Protein AF-A0A8J5FVU0-F1 (afdb_monomer_lite)

InterPro domains:
  IPR012392 Very-long-chain 3-ketoacyl-CoA synthase [PTHR31561] (3-137)
  IPR013601 FAE1/Type III polyketide synthase-like protein [PF08392] (6-137)
  IPR016039 Thiolase-like [G3DSA:3.40.47.10] (58-149)
  IPR016039 Thiolase-like [SSF53901] (3-143)

Structure (mmCIF, N/CA/C/O backbone):
data_AF-A0A8J5FVU0-F1
#
_entry.id   AF-A0A8J5FVU0-F1
#
loop_
_atom_site.group_PDB
_atom_site.id
_atom_site.type_symbol
_atom_site.label_atom_id
_atom_site.label_alt_id
_atom_site.label_comp_id
_atom_site.label_asym_id
_atom_site.label_entity_id
_atom_site.label_seq_id
_atom_site.pdbx_PDB_ins_code
_atom_site.Cartn_x
_atom_site.Cartn_y
_atom_site.Cartn_z
_atom_site.occupancy
_atom_site.B_iso_or_equiv
_atom_site.auth_seq_id
_atom_site.auth_comp_id
_atom_site.auth_asym_id
_atom_site.auth_atom_id
_atom_site.pdbx_PDB_model_num
ATOM 1 N N . MET A 1 1 ? -8.604 28.020 35.963 1.00 58.47 1 MET A N 1
ATOM 2 C CA . MET A 1 1 ? -8.763 27.243 34.710 1.00 58.47 1 MET A CA 1
ATOM 3 C C . MET A 1 1 ? -7.421 26.898 34.058 1.00 58.47 1 MET A C 1
ATOM 5 O O . MET A 1 1 ? -7.192 25.728 33.795 1.00 58.47 1 MET A O 1
ATOM 9 N N . LEU A 1 2 ? -6.493 27.853 33.894 1.00 60.50 2 LEU A N 1
ATOM 10 C CA . LEU A 1 2 ? -5.153 27.598 33.322 1.00 60.50 2 LEU A CA 1
ATOM 11 C C . LEU A 1 2 ? -4.298 26.598 34.127 1.00 60.50 2 LEU A C 1
ATOM 13 O O . LEU A 1 2 ? -3.689 25.706 33.548 1.00 60.50 2 LEU A O 1
ATOM 17 N N . MET A 1 3 ? -4.328 26.669 35.462 1.00 59.09 3 MET A N 1
ATOM 18 C CA . MET A 1 3 ? -3.565 25.743 36.317 1.00 59.09 3 MET A CA 1
ATOM 19 C C . MET A 1 3 ? -4.099 24.297 36.275 1.00 59.09 3 MET A C 1
ATOM 21 O O . MET A 1 3 ? -3.339 23.352 36.438 1.00 59.09 3 MET A O 1
ATOM 25 N N . TYR A 1 4 ? -5.392 24.111 35.982 1.00 65.19 4 TYR A N 1
ATOM 26 C CA . TYR A 1 4 ? -6.017 22.790 35.827 1.00 65.19 4 TYR A CA 1
ATOM 27 C C . TYR A 1 4 ? -5.575 22.091 34.532 1.00 65.19 4 TYR A C 1
ATOM 29 O O . TYR A 1 4 ? -5.406 20.876 34.517 1.00 65.19 4 TYR A O 1
ATOM 37 N N . LEU A 1 5 ? -5.339 22.856 33.460 1.00 66.12 5 LEU A N 1
ATOM 38 C CA . LEU A 1 5 ? -4.793 22.337 32.204 1.00 66.12 5 LEU A CA 1
ATOM 39 C C . LEU A 1 5 ? -3.296 22.017 32.330 1.00 66.12 5 LEU A C 1
ATOM 41 O O . LEU A 1 5 ? -2.862 20.983 31.840 1.00 66.12 5 LEU A O 1
ATOM 45 N N . ALA A 1 6 ? -2.531 22.850 33.045 1.00 65.12 6 ALA A N 1
ATOM 46 C CA . ALA A 1 6 ? -1.097 22.640 33.273 1.00 65.12 6 ALA A CA 1
ATOM 47 C C . ALA A 1 6 ? -0.784 21.435 34.185 1.00 65.12 6 ALA A C 1
ATOM 49 O O . ALA A 1 6 ? 0.271 20.823 34.051 1.00 65.12 6 ALA A O 1
ATOM 50 N N . MET A 1 7 ? -1.697 21.076 35.097 1.00 68.81 7 MET A N 1
ATOM 51 C CA . MET A 1 7 ? -1.550 19.907 35.978 1.00 68.81 7 MET A CA 1
ATOM 52 C C . MET A 1 7 ? -2.100 18.602 35.383 1.00 68.81 7 MET A C 1
ATOM 54 O O . MET A 1 7 ? -1.925 17.538 35.982 1.00 68.81 7 MET A O 1
ATOM 58 N N . ARG A 1 8 ? -2.736 18.635 34.202 1.00 68.00 8 ARG A N 1
ATOM 59 C CA . ARG A 1 8 ? -3.078 17.405 33.480 1.00 68.00 8 ARG A CA 1
ATOM 60 C C . ARG A 1 8 ? -1.812 16.848 32.847 1.00 68.00 8 ARG A C 1
ATOM 62 O O . ARG A 1 8 ? -1.309 17.386 31.865 1.00 68.00 8 ARG A O 1
ATOM 69 N N . ARG A 1 9 ? -1.318 15.734 33.387 1.00 66.94 9 ARG A N 1
ATOM 70 C CA . ARG A 1 9 ? -0.373 14.895 32.644 1.00 66.94 9 ARG A CA 1
ATOM 71 C C . ARG A 1 9 ? -1.027 14.536 31.303 1.00 66.94 9 ARG A C 1
ATOM 73 O O . ARG A 1 9 ? -2.202 14.156 31.321 1.00 66.94 9 ARG A O 1
ATOM 80 N N . PRO A 1 10 ? -0.329 14.684 30.164 1.00 71.50 10 PRO A N 1
ATOM 81 C CA . PRO A 1 10 ? -0.867 14.221 28.896 1.00 71.50 10 PRO A CA 1
ATOM 82 C C . PRO A 1 10 ? -1.223 12.742 29.054 1.00 71.50 10 PRO A C 1
ATOM 84 O O . PRO A 1 10 ? -0.438 11.969 29.609 1.00 71.50 10 PRO A O 1
ATOM 87 N N . LEU A 1 11 ? -2.437 12.375 28.643 1.00 77.88 11 LEU A N 1
ATOM 88 C CA . LEU A 1 11 ? -2.843 10.975 28.604 1.00 77.88 11 LEU A CA 1
ATOM 89 C C . LEU A 1 11 ? -1.825 10.235 27.739 1.00 77.88 11 LEU A C 1
ATOM 91 O O . LEU A 1 11 ? -1.531 10.666 26.623 1.00 77.88 11 LEU A O 1
ATOM 95 N N . ALA A 1 12 ? -1.246 9.169 28.280 1.00 86.88 12 ALA A N 1
ATOM 96 C CA . ALA A 1 12 ? -0.277 8.383 27.543 1.00 86.88 12 ALA A CA 1
ATOM 97 C C . ALA A 1 12 ? -0.974 7.712 26.350 1.00 86.88 12 ALA A C 1
ATOM 99 O O . ALA A 1 12 ? -2.036 7.107 26.501 1.00 86.88 12 ALA A O 1
ATOM 100 N N . VAL A 1 13 ? -0.380 7.859 25.167 1.00 89.12 13 VAL A N 1
ATOM 101 C CA . VAL A 1 13 ? -0.840 7.236 23.923 1.00 89.12 13 VAL A CA 1
ATOM 102 C C . VAL A 1 13 ? 0.086 6.068 23.630 1.00 89.12 13 VAL A C 1
ATOM 104 O O . VAL A 1 13 ? 1.307 6.228 23.644 1.00 89.12 13 VAL A O 1
ATOM 107 N N . TYR A 1 14 ? -0.496 4.903 23.370 1.00 92.19 14 TYR A N 1
ATOM 108 C CA . TYR A 1 14 ? 0.239 3.664 23.149 1.00 92.19 14 TYR A CA 1
ATOM 109 C C . TYR A 1 14 ? -0.076 3.099 21.765 1.00 92.19 14 TYR A C 1
ATOM 111 O O . TYR A 1 14 ? -1.225 3.129 21.325 1.00 92.19 14 TYR A O 1
ATOM 119 N N . LEU A 1 15 ? 0.946 2.560 21.098 1.00 93.81 15 LEU A N 1
ATOM 120 C CA . LEU A 1 15 ? 0.768 1.723 19.917 1.00 93.81 15 LEU A CA 1
ATOM 121 C C . LEU A 1 15 ? 0.417 0.313 20.392 1.00 93.81 15 LEU A C 1
ATOM 123 O O . LEU A 1 15 ? 1.249 -0.347 21.010 1.00 93.81 15 LEU A O 1
ATOM 127 N N . VAL A 1 16 ? -0.816 -0.116 20.134 1.00 92.31 16 VAL A N 1
ATOM 128 C CA . VAL A 1 16 ? -1.288 -1.448 20.536 1.00 92.31 16 VAL A CA 1
ATOM 129 C C . VAL A 1 16 ? -0.834 -2.508 19.536 1.00 92.31 16 VAL A C 1
ATOM 131 O O . VAL A 1 16 ? -0.326 -3.548 19.936 1.00 92.31 16 VAL A O 1
ATOM 134 N N . ASP A 1 17 ? -0.992 -2.239 18.240 1.00 95.31 17 ASP A N 1
ATOM 135 C CA . ASP A 1 17 ? -0.663 -3.181 17.171 1.00 95.31 17 ASP A CA 1
ATOM 136 C C . ASP A 1 17 ? -0.383 -2.423 15.854 1.00 95.31 17 ASP A C 1
ATOM 138 O O . ASP A 1 17 ? -0.735 -1.249 15.712 1.00 95.31 17 ASP A O 1
ATOM 142 N N . PHE A 1 18 ? 0.274 -3.089 14.904 1.00 95.69 18 PHE A N 1
ATOM 143 C CA . PHE A 1 18 ? 0.498 -2.636 13.537 1.00 95.69 18 PHE A CA 1
ATOM 144 C C . PHE A 1 18 ? 0.423 -3.824 12.564 1.00 95.69 18 PHE A C 1
ATOM 146 O O . PHE A 1 18 ? 0.888 -4.930 12.860 1.00 95.69 18 PHE A O 1
ATOM 153 N N . ALA A 1 19 ? -0.081 -3.573 11.357 1.00 96.19 19 ALA A N 1
ATOM 154 C CA . ALA A 1 19 ? -0.123 -4.552 10.279 1.00 96.19 19 ALA A CA 1
ATOM 155 C C . ALA A 1 19 ? 0.284 -3.914 8.947 1.00 96.19 19 ALA A C 1
ATOM 157 O O . ALA A 1 19 ? 0.025 -2.735 8.704 1.00 96.19 19 ALA A O 1
ATOM 158 N N . CYS A 1 20 ? 0.908 -4.718 8.089 1.00 95.12 20 CYS A N 1
ATOM 159 C CA . CYS A 1 20 ? 1.289 -4.347 6.732 1.00 95.12 20 CYS A CA 1
ATOM 160 C C . CYS A 1 20 ? 0.680 -5.351 5.756 1.00 95.12 20 CYS A C 1
ATOM 162 O O . CYS A 1 20 ? 0.606 -6.541 6.060 1.00 95.12 20 CYS A O 1
ATOM 164 N N . HIS A 1 21 ? 0.287 -4.878 4.577 1.00 93.88 21 HIS A N 1
ATOM 165 C CA . HIS A 1 21 ? -0.114 -5.755 3.486 1.00 93.88 21 HIS A CA 1
ATOM 166 C C . HIS A 1 21 ? 1.119 -6.193 2.691 1.00 93.88 21 HIS A C 1
ATOM 168 O O . HIS A 1 21 ? 1.904 -5.349 2.256 1.00 93.88 21 HIS A O 1
ATOM 174 N N . LEU A 1 22 ? 1.273 -7.504 2.504 1.00 93.38 22 LEU A N 1
ATOM 175 C CA . LEU A 1 22 ? 2.235 -8.080 1.572 1.00 93.38 22 LEU A CA 1
ATOM 176 C C . LEU A 1 22 ? 1.489 -8.417 0.274 1.00 93.38 22 LEU A C 1
ATOM 178 O O . LEU A 1 22 ? 0.573 -9.242 0.328 1.00 93.38 22 LEU A O 1
ATOM 182 N N . PRO A 1 23 ? 1.844 -7.798 -0.865 1.00 92.81 23 PRO A N 1
ATOM 183 C CA . PRO A 1 23 ? 1.210 -8.122 -2.132 1.00 92.81 23 PRO A CA 1
ATOM 184 C C . PRO A 1 23 ? 1.494 -9.571 -2.563 1.00 92.81 23 PRO A C 1
ATOM 186 O O . PRO A 1 23 ? 2.484 -10.164 -2.124 1.00 92.81 23 PRO A O 1
ATOM 189 N N . PRO A 1 24 ? 0.657 -10.142 -3.443 1.00 92.31 24 PRO A N 1
ATOM 190 C CA . PRO A 1 24 ? 0.901 -11.456 -4.023 1.00 92.31 24 PRO A CA 1
ATOM 191 C C . PRO A 1 24 ? 2.269 -11.555 -4.728 1.00 92.31 24 PRO A C 1
ATOM 193 O O . PRO A 1 24 ? 2.735 -10.567 -5.310 1.00 92.31 24 PRO A O 1
ATOM 196 N N . PRO A 1 25 ? 2.924 -12.732 -4.707 1.00 93.44 25 PRO A N 1
ATOM 197 C CA . PRO A 1 25 ? 4.262 -12.924 -5.269 1.00 93.44 25 PRO A CA 1
ATOM 198 C C . PRO A 1 25 ? 4.332 -12.650 -6.776 1.00 93.44 25 PRO A C 1
ATOM 200 O O . PRO A 1 25 ? 5.397 -12.291 -7.263 1.00 93.44 25 PRO A O 1
ATOM 203 N N . GLU A 1 26 ? 3.222 -12.753 -7.510 1.00 92.94 26 GLU A N 1
ATOM 204 C CA . GLU A 1 26 ? 3.143 -12.387 -8.929 1.00 92.94 26 GLU A CA 1
ATOM 205 C C . GLU A 1 26 ? 3.391 -10.897 -9.214 1.00 92.94 26 GLU A C 1
ATOM 207 O O . GLU A 1 26 ? 3.670 -10.535 -10.353 1.00 92.94 26 GLU A O 1
ATOM 212 N N . PHE A 1 27 ? 3.294 -10.020 -8.210 1.00 93.44 27 PHE A N 1
ATOM 213 C CA . PHE A 1 27 ? 3.554 -8.584 -8.380 1.00 93.44 27 PHE A CA 1
ATOM 214 C C . PHE A 1 27 ? 5.002 -8.196 -8.092 1.00 93.44 27 PHE A C 1
ATOM 216 O O . PHE A 1 27 ? 5.377 -7.030 -8.262 1.00 93.44 27 PHE A O 1
ATOM 223 N N . LYS A 1 28 ? 5.805 -9.160 -7.647 1.00 95.38 28 LYS A N 1
ATOM 224 C CA . LYS A 1 28 ? 7.228 -8.999 -7.396 1.00 95.38 28 LYS A CA 1
ATOM 225 C C . LYS A 1 28 ? 7.978 -8.816 -8.713 1.00 95.38 28 LYS A C 1
ATOM 227 O O . LYS A 1 28 ? 7.604 -9.413 -9.718 1.00 95.38 28 LYS A O 1
ATOM 232 N N . ILE A 1 29 ? 9.021 -7.997 -8.706 1.00 94.38 29 ILE A N 1
ATOM 233 C CA . ILE A 1 29 ? 9.806 -7.716 -9.903 1.00 94.38 29 ILE A CA 1
ATOM 234 C C . ILE A 1 29 ? 11.286 -7.502 -9.577 1.00 94.38 29 ILE A C 1
ATOM 236 O O . ILE A 1 29 ? 11.638 -6.832 -8.603 1.00 94.38 29 ILE A O 1
ATOM 240 N N . SER A 1 30 ? 12.149 -8.044 -10.432 1.00 94.25 30 SER A N 1
ATOM 241 C CA . SER A 1 30 ? 13.587 -7.778 -10.442 1.00 94.25 30 SER A CA 1
ATOM 242 C C . SER A 1 30 ? 13.941 -6.526 -11.245 1.00 94.25 30 SER A C 1
ATOM 244 O O . SER A 1 30 ? 13.196 -6.087 -12.123 1.00 94.25 30 SER A O 1
ATOM 246 N N . PHE A 1 31 ? 15.121 -5.951 -11.011 1.00 93.25 31 PHE A N 1
ATOM 247 C CA . PHE A 1 31 ? 15.594 -4.825 -11.823 1.00 93.25 31 PHE A CA 1
ATOM 248 C C . PHE A 1 31 ? 15.767 -5.184 -13.299 1.00 93.25 31 PHE A C 1
ATOM 250 O O . PHE A 1 31 ? 15.517 -4.337 -14.155 1.00 93.25 31 PHE A O 1
ATOM 257 N N . LYS A 1 32 ? 16.123 -6.438 -13.598 1.00 92.69 32 LYS A N 1
ATOM 258 C CA . LYS A 1 32 ? 16.225 -6.935 -14.975 1.00 92.69 32 LYS A CA 1
ATOM 259 C C . LYS A 1 32 ? 14.860 -6.967 -15.660 1.00 92.69 32 LYS A C 1
ATOM 261 O O . LYS A 1 32 ? 14.722 -6.471 -16.769 1.00 92.69 32 LYS A O 1
ATOM 266 N N . GLU A 1 33 ? 13.845 -7.506 -14.990 1.00 92.81 33 GLU A N 1
ATOM 267 C CA . GLU A 1 33 ? 12.478 -7.521 -15.525 1.00 92.81 33 GLU A CA 1
ATOM 268 C C . GLU A 1 33 ? 11.938 -6.096 -15.694 1.00 92.81 33 GLU A C 1
ATOM 270 O O . GLU A 1 33 ? 11.311 -5.786 -16.702 1.00 92.81 33 GLU A O 1
ATOM 275 N N . LEU A 1 34 ? 12.228 -5.194 -14.751 1.00 92.12 34 LEU A N 1
ATOM 276 C CA . LEU A 1 34 ? 11.826 -3.792 -14.860 1.00 92.12 34 LEU A CA 1
ATOM 277 C C . LEU A 1 34 ? 12.480 -3.091 -16.065 1.00 92.12 34 LEU A C 1
ATOM 279 O O . LEU A 1 34 ? 11.822 -2.302 -16.747 1.00 92.12 34 LEU A O 1
ATOM 283 N N . GLU A 1 35 ? 13.750 -3.382 -16.345 1.00 92.31 35 GLU A N 1
ATOM 284 C CA . GLU A 1 35 ? 14.460 -2.917 -17.541 1.00 92.31 35 GLU A CA 1
ATOM 285 C C . GLU A 1 35 ? 13.802 -3.450 -18.825 1.00 92.31 35 GLU A C 1
ATOM 287 O O . GLU A 1 35 ? 13.462 -2.672 -19.720 1.00 92.31 35 GLU A O 1
ATOM 292 N N . GLU A 1 36 ? 13.534 -4.760 -18.875 1.00 92.25 36 GLU A N 1
ATOM 293 C CA . GLU A 1 36 ? 12.889 -5.449 -20.001 1.00 92.25 36 GLU A CA 1
ATOM 294 C C . GLU A 1 36 ? 11.475 -4.925 -20.286 1.00 92.25 36 GLU A C 1
ATOM 296 O O . GLU A 1 36 ? 11.080 -4.837 -21.448 1.00 92.25 36 GLU A O 1
ATOM 301 N N . LEU A 1 37 ? 10.723 -4.522 -19.255 1.00 91.00 37 LEU A N 1
ATOM 302 C CA . LEU A 1 37 ? 9.424 -3.858 -19.408 1.00 91.00 37 LEU A CA 1
ATOM 303 C C . LEU A 1 37 ? 9.561 -2.408 -19.893 1.00 91.00 37 LEU A C 1
ATOM 305 O O . LEU A 1 37 ? 8.697 -1.912 -20.620 1.00 91.00 37 LEU A O 1
ATOM 309 N N . SER A 1 38 ? 10.634 -1.712 -19.509 1.00 89.81 38 SER A N 1
ATOM 310 C CA . SER A 1 38 ? 10.822 -0.280 -19.778 1.00 89.81 38 SER A CA 1
ATOM 311 C C . SER A 1 38 ? 11.270 0.011 -21.213 1.00 89.81 38 SER A C 1
ATOM 313 O O . SER A 1 38 ? 10.772 0.960 -21.821 1.00 89.81 38 SER A O 1
ATOM 315 N N . ILE A 1 39 ? 12.149 -0.820 -21.780 1.00 88.44 39 ILE A N 1
ATOM 316 C CA . ILE A 1 39 ? 12.663 -0.683 -23.156 1.00 88.44 39 ILE A CA 1
ATOM 317 C C . ILE A 1 39 ? 11.537 -0.628 -24.213 1.00 88.44 39 ILE A C 1
ATOM 319 O O . ILE A 1 39 ? 11.463 0.352 -24.961 1.00 88.44 39 ILE A O 1
ATOM 323 N N . PRO A 1 40 ? 10.607 -1.605 -24.291 1.00 88.44 40 PRO A N 1
ATOM 324 C CA . PRO A 1 40 ? 9.564 -1.622 -25.318 1.00 88.44 40 PRO A CA 1
ATOM 325 C C . PRO A 1 40 ? 8.519 -0.515 -25.141 1.00 88.44 40 PRO A C 1
ATOM 327 O O . PRO A 1 40 ? 7.760 -0.239 -26.070 1.00 88.44 40 PRO A O 1
ATOM 330 N N . CYS A 1 41 ? 8.471 0.155 -23.983 1.00 84.44 41 CYS A N 1
ATOM 331 C CA . CYS A 1 41 ? 7.587 1.301 -23.789 1.00 84.44 41 CYS A CA 1
ATOM 332 C C . CYS A 1 41 ? 7.977 2.502 -24.660 1.00 84.44 41 CYS A C 1
ATOM 334 O O . CYS A 1 41 ? 7.128 3.364 -24.892 1.00 84.44 41 CYS A O 1
ATOM 336 N N . GLY A 1 42 ? 9.246 2.606 -25.080 1.00 83.06 42 GLY A N 1
ATOM 337 C CA . GLY A 1 42 ? 9.753 3.697 -25.922 1.00 83.06 42 GLY A CA 1
ATOM 338 C C . GLY A 1 42 ? 9.611 5.100 -25.312 1.00 83.06 42 GLY A C 1
ATOM 339 O O . GLY A 1 42 ? 9.691 6.093 -26.030 1.00 83.06 42 GLY A O 1
ATOM 340 N N . LYS A 1 43 ? 9.348 5.195 -24.000 1.00 84.06 43 LYS A N 1
ATOM 341 C CA . LYS A 1 43 ? 9.147 6.467 -23.279 1.00 84.06 43 LYS A CA 1
ATOM 342 C C . LYS A 1 43 ? 10.446 7.084 -22.774 1.00 84.06 43 LYS A C 1
ATOM 344 O O . LYS A 1 43 ? 10.480 8.285 -22.521 1.00 84.06 43 LYS A O 1
ATOM 349 N N . TYR A 1 44 ? 11.468 6.258 -22.593 1.00 88.81 44 TYR A N 1
ATOM 350 C CA . TYR A 1 44 ? 12.757 6.622 -22.026 1.00 88.81 44 TYR A CA 1
ATOM 351 C C . TYR A 1 44 ? 13.855 6.002 -22.886 1.00 88.81 44 TYR A C 1
ATOM 353 O O . TYR A 1 44 ? 13.680 4.908 -23.421 1.00 88.81 44 TYR A O 1
ATOM 361 N N . ASP A 1 45 ? 14.961 6.717 -23.028 1.00 92.50 45 ASP A N 1
ATOM 362 C CA . ASP A 1 45 ? 16.199 6.207 -23.600 1.00 92.50 45 ASP A CA 1
ATOM 363 C C . ASP A 1 45 ? 16.940 5.307 -22.599 1.00 92.50 45 ASP A C 1
ATOM 365 O O . ASP A 1 45 ? 16.675 5.330 -21.393 1.00 92.50 45 ASP A O 1
ATOM 369 N N . GLU A 1 46 ? 17.883 4.512 -23.102 1.00 92.62 46 GLU A N 1
ATOM 370 C CA . GLU A 1 46 ? 18.633 3.534 -22.305 1.00 92.62 46 GLU A CA 1
ATOM 371 C C . GLU A 1 46 ? 19.397 4.184 -21.139 1.00 92.62 46 GLU A C 1
ATOM 373 O O . GLU A 1 46 ? 19.420 3.631 -20.039 1.00 92.62 46 GLU A O 1
ATOM 378 N N . GLU A 1 47 ? 19.956 5.388 -21.324 1.00 94.31 47 GLU A N 1
ATOM 379 C CA . GLU A 1 47 ? 20.672 6.097 -20.255 1.00 94.31 47 GLU A CA 1
ATOM 380 C C . GLU A 1 47 ? 19.724 6.523 -19.125 1.00 94.31 47 GLU A C 1
ATOM 382 O O . GLU A 1 47 ? 20.050 6.370 -17.942 1.00 94.31 47 GLU A O 1
ATOM 387 N N . THR A 1 48 ? 18.522 7.000 -19.468 1.00 94.88 48 THR A N 1
ATOM 388 C CA . THR A 1 48 ? 17.488 7.338 -18.479 1.00 94.88 48 THR A CA 1
ATOM 389 C C . THR A 1 48 ? 17.002 6.101 -17.725 1.00 94.88 48 THR A C 1
ATOM 391 O O . THR A 1 48 ? 16.830 6.170 -16.505 1.00 94.88 48 THR A O 1
ATOM 394 N N . ILE A 1 49 ? 16.810 4.966 -18.407 1.00 93.81 49 ILE A N 1
ATOM 395 C CA . ILE A 1 49 ? 16.414 3.702 -17.763 1.00 93.81 49 ILE A CA 1
ATOM 396 C C . ILE A 1 49 ? 17.510 3.245 -16.792 1.00 93.81 49 ILE A C 1
ATOM 398 O O . ILE A 1 49 ? 17.230 2.998 -15.617 1.00 93.81 49 ILE A O 1
ATOM 402 N N . ALA A 1 50 ? 18.772 3.234 -17.227 1.00 94.12 50 ALA A N 1
ATOM 403 C CA . ALA A 1 50 ? 19.904 2.876 -16.375 1.00 94.12 50 ALA A CA 1
ATOM 404 C C . ALA A 1 50 ? 20.029 3.804 -15.152 1.00 94.12 50 ALA A C 1
ATOM 406 O O . ALA A 1 50 ? 20.294 3.346 -14.035 1.00 94.12 50 ALA A O 1
ATOM 407 N N . PHE A 1 51 ? 19.791 5.109 -15.328 1.00 95.19 51 PHE A N 1
ATOM 408 C CA . PHE A 1 51 ? 19.758 6.061 -14.221 1.00 95.19 51 PHE A CA 1
ATOM 409 C C . PHE A 1 51 ? 18.626 5.755 -13.232 1.00 95.19 51 PHE A C 1
ATOM 411 O O . PHE A 1 51 ? 18.871 5.728 -12.026 1.00 95.19 51 PHE A O 1
ATOM 418 N N . GLN A 1 52 ? 17.408 5.481 -13.713 1.00 93.56 52 GLN A N 1
ATOM 419 C CA . GLN A 1 52 ? 16.271 5.120 -12.861 1.00 93.56 52 GLN A CA 1
ATOM 420 C C . GLN A 1 52 ? 16.553 3.849 -12.052 1.00 93.56 52 GLN A C 1
ATOM 422 O O . GLN A 1 52 ? 16.359 3.855 -10.837 1.00 93.56 52 GLN A O 1
ATOM 427 N N . LEU A 1 53 ? 17.083 2.797 -12.682 1.00 92.94 53 LEU A N 1
ATOM 428 C CA . LEU A 1 53 ? 17.453 1.551 -12.000 1.00 92.94 53 LEU A CA 1
ATOM 429 C C . LEU A 1 53 ? 18.536 1.782 -10.940 1.00 92.94 53 LEU A C 1
ATOM 431 O O . LEU A 1 53 ? 18.429 1.283 -9.820 1.00 92.94 53 LEU A O 1
ATOM 435 N N . LYS A 1 54 ? 19.541 2.613 -11.243 1.00 94.00 54 LYS A N 1
ATOM 436 C CA . LYS A 1 54 ? 20.569 2.999 -10.269 1.00 94.00 54 LYS A CA 1
ATOM 437 C C . LYS A 1 54 ? 19.976 3.752 -9.079 1.00 94.00 54 LYS A C 1
ATOM 439 O O . LYS A 1 54 ? 20.347 3.475 -7.941 1.00 94.00 54 LYS A O 1
ATOM 444 N N . VAL A 1 55 ? 19.051 4.682 -9.321 1.00 94.62 55 VAL A N 1
ATOM 445 C CA . VAL A 1 55 ? 18.340 5.396 -8.250 1.00 94.62 55 VAL A CA 1
ATOM 446 C C . VAL A 1 55 ? 17.543 4.416 -7.390 1.00 94.62 55 VAL A C 1
ATOM 448 O O . VAL A 1 55 ? 17.646 4.482 -6.167 1.00 94.62 55 VAL A O 1
ATOM 451 N N . LEU A 1 56 ? 16.811 3.476 -7.998 1.00 92.44 56 LEU A N 1
ATOM 452 C CA . LEU A 1 56 ? 16.048 2.457 -7.270 1.00 92.44 56 LEU A CA 1
ATOM 453 C C . LEU A 1 56 ? 16.958 1.591 -6.386 1.00 92.44 56 LEU A C 1
ATOM 455 O O . LEU A 1 56 ? 16.662 1.414 -5.204 1.00 92.44 56 LEU A O 1
ATOM 459 N N . ALA A 1 57 ? 18.100 1.139 -6.911 1.00 91.00 57 ALA A N 1
ATOM 460 C CA . ALA A 1 57 ? 19.093 0.386 -6.144 1.00 91.00 5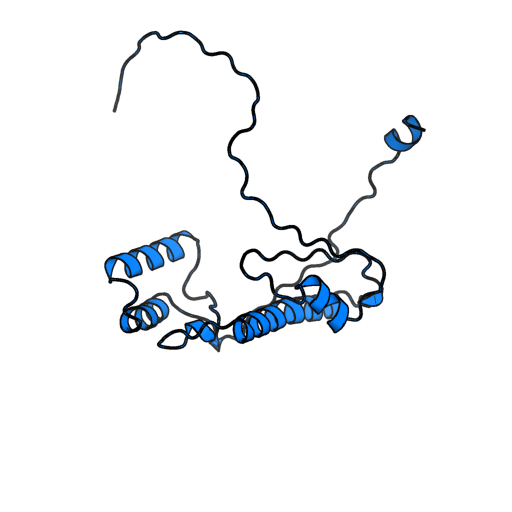7 ALA A CA 1
ATOM 461 C C . ALA A 1 57 ? 19.665 1.203 -4.968 1.00 91.00 57 ALA A C 1
ATOM 463 O O . ALA A 1 57 ? 19.825 0.690 -3.860 1.00 91.00 57 ALA A O 1
ATOM 464 N N . CYS A 1 58 ? 19.919 2.502 -5.164 1.00 93.38 58 CYS A N 1
ATOM 465 C CA . CYS A 1 58 ? 20.377 3.391 -4.092 1.00 93.38 58 CYS A CA 1
ATOM 466 C C . CYS A 1 58 ? 19.313 3.645 -3.010 1.00 93.38 58 CYS A C 1
ATOM 468 O O . CYS A 1 58 ? 19.669 3.954 -1.874 1.00 93.38 58 CYS A O 1
ATOM 470 N N . CYS A 1 59 ? 18.023 3.501 -3.326 1.00 92.31 59 CYS A N 1
ATOM 471 C CA . CYS A 1 59 ? 16.929 3.623 -2.359 1.00 92.31 59 CYS A CA 1
ATOM 472 C C . CYS A 1 59 ? 16.761 2.389 -1.455 1.00 92.31 59 CYS A C 1
ATOM 474 O O . CYS A 1 59 ? 15.840 2.364 -0.639 1.00 92.31 59 CYS A O 1
ATOM 476 N N . GLY A 1 60 ? 17.623 1.375 -1.584 1.00 88.50 60 GLY A N 1
ATOM 477 C CA . GLY A 1 60 ? 17.509 0.127 -0.828 1.00 88.50 60 GLY A CA 1
ATOM 478 C C . GLY A 1 60 ? 16.398 -0.792 -1.337 1.00 88.50 60 GLY A C 1
ATOM 479 O O . GLY A 1 60 ? 15.994 -1.707 -0.622 1.00 88.50 60 GLY A O 1
ATOM 480 N N . LEU A 1 61 ? 15.895 -0.553 -2.553 1.00 90.31 61 LEU A N 1
ATOM 481 C CA . LEU A 1 61 ? 15.070 -1.526 -3.261 1.00 90.31 61 LEU A CA 1
ATOM 482 C C . LEU A 1 61 ? 15.991 -2.598 -3.852 1.00 90.31 61 LEU A C 1
ATOM 484 O O . LEU A 1 61 ? 17.102 -2.299 -4.287 1.00 90.31 61 LEU A O 1
ATOM 488 N N . GLY A 1 62 ? 15.527 -3.840 -3.857 1.00 88.06 62 GLY A N 1
ATOM 489 C CA . GLY A 1 62 ? 16.200 -4.953 -4.523 1.00 88.06 62 GLY A CA 1
ATOM 490 C C . GLY A 1 62 ? 15.213 -5.731 -5.382 1.00 88.06 62 GLY A C 1
ATOM 491 O O . GLY A 1 62 ? 14.062 -5.321 -5.522 1.00 88.06 62 GLY A O 1
ATOM 492 N N . ASP A 1 63 ? 15.629 -6.901 -5.861 1.00 90.94 63 ASP A N 1
ATOM 493 C CA . ASP A 1 63 ? 14.815 -7.779 -6.723 1.00 90.94 63 ASP A CA 1
ATOM 494 C C . ASP A 1 63 ? 13.604 -8.425 -6.012 1.00 90.94 63 ASP A C 1
ATOM 496 O O . ASP A 1 63 ? 12.896 -9.273 -6.551 1.00 90.94 63 ASP A O 1
ATOM 500 N N . GLU A 1 64 ? 13.365 -8.017 -4.768 1.00 89.50 64 GLU A N 1
ATOM 501 C CA . GLU A 1 64 ? 12.256 -8.438 -3.920 1.00 89.50 64 GLU A CA 1
ATOM 502 C C . GLU A 1 64 ? 11.145 -7.380 -3.827 1.00 89.50 64 GLU A C 1
ATOM 504 O O . GLU A 1 64 ? 10.201 -7.529 -3.049 1.00 89.50 64 GLU A O 1
ATOM 509 N N . ALA A 1 65 ? 11.268 -6.289 -4.587 1.00 92.81 65 ALA A N 1
ATOM 510 C CA . ALA A 1 65 ? 10.286 -5.219 -4.612 1.00 92.81 65 ALA A CA 1
ATOM 511 C C . ALA A 1 65 ? 9.025 -5.624 -5.390 1.00 92.81 65 ALA A C 1
ATOM 513 O O . ALA A 1 65 ? 9.067 -6.438 -6.307 1.00 92.81 65 ALA A O 1
ATOM 514 N N . TYR A 1 66 ? 7.898 -5.010 -5.033 1.00 93.88 66 TYR A N 1
ATOM 515 C CA . TYR A 1 66 ? 6.608 -5.221 -5.687 1.00 93.88 66 TYR A CA 1
ATOM 516 C C . TYR A 1 66 ? 6.206 -3.961 -6.446 1.00 93.88 66 TYR A C 1
ATOM 518 O O . TYR A 1 66 ? 6.392 -2.848 -5.943 1.00 93.88 66 TYR A O 1
ATOM 526 N N . ILE A 1 67 ? 5.624 -4.134 -7.631 1.00 91.75 67 ILE A N 1
ATOM 527 C CA . ILE A 1 67 ? 5.045 -3.038 -8.414 1.00 91.75 67 ILE A CA 1
ATOM 528 C C . ILE A 1 67 ? 3.582 -3.337 -8.767 1.00 91.75 67 ILE A C 1
ATOM 530 O O . ILE A 1 67 ? 3.197 -4.505 -8.845 1.00 91.75 67 ILE A O 1
ATOM 534 N N . PRO A 1 68 ? 2.754 -2.304 -9.007 1.00 90.56 68 PRO A N 1
ATOM 535 C CA . PRO A 1 68 ? 1.359 -2.490 -9.383 1.00 90.56 68 PRO A CA 1
ATOM 536 C C . PRO A 1 68 ? 1.192 -3.366 -10.634 1.00 90.56 68 PRO A C 1
ATOM 538 O O . PRO A 1 68 ? 1.957 -3.204 -11.589 1.00 90.56 68 PRO A O 1
ATOM 541 N N . PRO A 1 69 ? 0.132 -4.192 -10.722 1.00 90.56 69 PRO A N 1
ATOM 542 C CA . PRO A 1 69 ? -0.132 -5.062 -11.877 1.00 90.56 69 PRO A CA 1
ATOM 543 C C . PRO A 1 69 ? -0.256 -4.301 -13.205 1.00 90.56 69 PRO A C 1
ATOM 545 O O . PRO A 1 69 ? 0.004 -4.845 -14.274 1.00 90.56 69 PRO A O 1
ATOM 548 N N . THR A 1 70 ? -0.625 -3.019 -13.160 1.00 90.25 70 THR A N 1
ATOM 549 C CA . THR A 1 70 ? -0.704 -2.162 -14.355 1.00 90.25 70 THR A CA 1
ATOM 550 C C . THR A 1 70 ? 0.652 -1.831 -14.968 1.00 90.25 70 THR A C 1
ATOM 552 O O . THR A 1 70 ? 0.706 -1.501 -16.153 1.00 90.25 70 THR A O 1
ATOM 555 N N . LEU A 1 71 ? 1.731 -1.910 -14.185 1.00 89.75 71 LEU A N 1
ATOM 556 C CA . LEU A 1 71 ? 3.098 -1.660 -14.643 1.00 89.75 71 LEU A CA 1
ATOM 557 C C . LEU A 1 71 ? 3.782 -2.917 -15.190 1.00 89.75 71 LEU A C 1
ATOM 559 O O . LEU A 1 71 ? 4.763 -2.787 -15.909 1.00 89.75 71 LEU A O 1
ATOM 563 N N . HIS A 1 72 ? 3.231 -4.104 -14.922 1.00 90.69 72 HIS A N 1
ATOM 564 C CA . HIS A 1 72 ? 3.662 -5.367 -15.538 1.00 90.69 72 HIS A CA 1
ATOM 565 C C . HIS A 1 72 ? 3.197 -5.513 -17.000 1.00 90.69 72 HIS A C 1
ATOM 567 O O . HIS A 1 72 ? 3.585 -6.447 -17.694 1.00 90.69 72 HIS A O 1
ATOM 573 N N . GLN A 1 73 ? 2.343 -4.604 -17.483 1.00 88.31 73 GLN A N 1
ATOM 574 C CA . GLN A 1 73 ? 1.808 -4.619 -18.846 1.00 88.31 73 GLN A CA 1
ATOM 575 C C . GLN A 1 73 ? 2.699 -3.816 -19.799 1.00 88.31 73 GLN A C 1
ATOM 577 O O . GLN A 1 73 ? 3.203 -2.754 -19.435 1.00 88.31 73 GLN A O 1
ATOM 582 N N . VAL A 1 74 ? 2.825 -4.278 -21.048 1.00 86.81 74 VAL A N 1
ATOM 583 C CA . VAL A 1 74 ? 3.542 -3.569 -22.119 1.00 86.81 74 VAL A CA 1
ATOM 584 C C . VAL A 1 74 ? 2.566 -3.247 -23.262 1.00 86.81 74 VAL A C 1
ATOM 586 O O . VAL A 1 74 ? 2.129 -4.169 -23.953 1.00 86.81 74 VAL A O 1
ATOM 589 N N . PRO A 1 75 ? 2.213 -1.967 -23.497 1.00 83.50 75 PRO A N 1
ATOM 590 C CA . PRO A 1 75 ? 2.587 -0.785 -22.715 1.00 83.50 75 PRO A CA 1
ATOM 591 C C . PRO A 1 75 ? 1.831 -0.706 -21.369 1.00 83.50 75 PRO A C 1
ATOM 593 O O . PRO A 1 75 ? 0.710 -1.210 -21.271 1.00 83.50 75 PRO A O 1
ATOM 596 N N . PRO A 1 76 ? 2.378 -0.012 -20.351 1.00 86.00 76 PRO A N 1
ATOM 597 C CA . PRO A 1 76 ? 1.710 0.171 -19.069 1.00 86.00 76 PRO A CA 1
ATOM 598 C C . PRO A 1 76 ? 0.349 0.839 -19.235 1.00 86.00 76 PRO A C 1
ATOM 600 O O . PRO A 1 76 ? 0.233 1.862 -19.920 1.00 86.00 76 PRO A O 1
ATOM 603 N N . CYS A 1 77 ? -0.664 0.307 -18.551 1.00 86.38 77 CYS A N 1
ATOM 604 C CA . CYS A 1 77 ? -2.038 0.808 -18.604 1.00 86.38 77 CYS A CA 1
ATOM 605 C C . CYS A 1 77 ? -2.508 1.317 -17.226 1.00 86.38 77 CYS A C 1
ATOM 607 O O . CYS A 1 77 ? -3.398 0.726 -16.604 1.00 86.38 77 CYS A O 1
ATOM 609 N N . PRO A 1 78 ? -1.911 2.401 -16.689 1.00 87.25 78 PRO A N 1
ATOM 610 C CA . PRO A 1 78 ? -2.370 2.972 -15.433 1.00 87.25 78 PRO A CA 1
ATOM 611 C C . PRO A 1 78 ? -3.752 3.606 -15.626 1.00 87.25 78 PRO A C 1
ATOM 613 O O . PRO A 1 78 ? -3.976 4.403 -16.537 1.00 87.25 78 PRO A O 1
ATOM 616 N N . SER A 1 79 ? -4.684 3.288 -14.732 1.00 90.50 79 SER A N 1
ATOM 617 C CA . SER A 1 79 ? -6.013 3.898 -14.705 1.00 90.50 79 SER A CA 1
ATOM 618 C C . SER A 1 79 ? -6.427 4.222 -13.274 1.00 90.50 79 SER A C 1
ATOM 620 O O . SER A 1 79 ? -5.945 3.618 -12.316 1.00 90.50 79 SER A O 1
ATOM 622 N N . MET A 1 80 ? -7.356 5.166 -13.112 1.00 88.62 80 MET A N 1
ATOM 623 C CA . MET A 1 80 ? -7.923 5.476 -11.793 1.00 88.62 80 MET A CA 1
ATOM 624 C C . MET A 1 80 ? -8.680 4.295 -11.185 1.00 88.62 80 MET A C 1
ATOM 626 O O . MET A 1 80 ? -8.708 4.162 -9.964 1.00 88.62 80 MET A O 1
ATOM 630 N N . ALA A 1 81 ? -9.268 3.436 -12.022 1.00 90.50 81 ALA A N 1
ATOM 631 C CA . ALA A 1 81 ? -9.916 2.213 -11.569 1.00 90.50 81 ALA A CA 1
ATOM 632 C C . ALA A 1 81 ? -8.888 1.233 -10.987 1.00 90.50 81 ALA A C 1
ATOM 634 O O . ALA A 1 81 ? -9.047 0.798 -9.852 1.00 90.50 81 ALA A O 1
ATOM 635 N N . ALA A 1 82 ? -7.794 0.982 -11.707 1.00 90.94 82 ALA A N 1
ATOM 636 C CA . ALA A 1 82 ? -6.750 0.072 -11.248 1.00 90.94 82 ALA A CA 1
ATOM 637 C C . ALA A 1 82 ? -6.005 0.601 -10.010 1.00 90.94 82 ALA A C 1
ATOM 639 O O . ALA A 1 82 ? -5.751 -0.149 -9.076 1.00 90.94 82 ALA A O 1
ATOM 640 N N . ALA A 1 83 ? -5.725 1.908 -9.948 1.00 90.00 83 ALA A N 1
ATOM 641 C CA . ALA A 1 83 ? -5.139 2.526 -8.756 1.00 90.00 83 ALA A CA 1
ATOM 642 C C . ALA A 1 83 ? -6.076 2.442 -7.536 1.00 90.00 83 ALA A C 1
ATOM 644 O O . ALA A 1 83 ? -5.620 2.283 -6.404 1.00 90.00 83 ALA A O 1
ATOM 645 N N . ARG A 1 84 ? -7.399 2.535 -7.752 1.00 90.69 84 ARG A N 1
ATOM 646 C CA . ARG A 1 84 ? -8.393 2.325 -6.690 1.00 90.69 84 ARG A CA 1
ATOM 647 C C . ARG A 1 84 ? -8.377 0.884 -6.200 1.00 90.69 84 ARG A C 1
ATOM 649 O O . ARG A 1 84 ? -8.405 0.686 -4.992 1.00 90.69 84 ARG A O 1
ATOM 656 N N . GLU A 1 85 ? -8.351 -0.074 -7.118 1.00 91.31 85 GLU A N 1
ATOM 657 C CA . GLU A 1 85 ? -8.328 -1.501 -6.803 1.00 91.31 85 GLU A CA 1
ATOM 658 C C . GLU A 1 85 ? -7.075 -1.877 -6.004 1.00 91.31 85 GLU A C 1
ATOM 660 O O . GLU A 1 85 ? -7.195 -2.459 -4.929 1.00 91.31 85 GLU A O 1
ATOM 665 N N . GLU A 1 86 ? -5.894 -1.444 -6.452 1.00 90.75 86 GLU A N 1
ATOM 666 C CA . GLU A 1 86 ? -4.630 -1.642 -5.732 1.00 90.75 86 GLU A CA 1
ATOM 667 C C . GLU A 1 86 ? -4.694 -1.043 -4.321 1.00 90.75 86 GLU A C 1
ATOM 669 O O . GLU A 1 86 ? -4.393 -1.709 -3.332 1.00 90.75 86 GLU A O 1
ATOM 674 N N . MET A 1 87 ? -5.139 0.211 -4.205 1.00 91.38 87 MET A N 1
ATOM 675 C CA . MET A 1 87 ? -5.254 0.872 -2.908 1.00 91.38 87 MET A CA 1
ATOM 676 C C . MET A 1 87 ? -6.220 0.126 -1.983 1.00 91.38 87 MET A C 1
ATOM 678 O O . MET A 1 87 ? -5.908 -0.053 -0.808 1.00 91.38 87 MET A O 1
ATOM 682 N N . GLN A 1 88 ? -7.363 -0.340 -2.496 1.00 91.94 88 GLN A N 1
ATOM 683 C CA . GLN A 1 88 ? -8.319 -1.124 -1.714 1.00 91.94 88 GLN A CA 1
ATOM 684 C C . GLN A 1 88 ? -7.706 -2.439 -1.232 1.00 91.94 88 GLN A C 1
ATOM 686 O O . GLN A 1 88 ? -7.833 -2.749 -0.052 1.00 91.94 88 GLN A O 1
ATOM 691 N N . GLN A 1 89 ? -6.998 -3.172 -2.094 1.00 92.56 89 GLN A N 1
ATOM 692 C CA . GLN A 1 89 ? -6.309 -4.407 -1.708 1.00 92.56 89 GLN A CA 1
ATOM 693 C C . GLN A 1 89 ? -5.287 -4.161 -0.590 1.00 92.56 89 GLN A C 1
ATOM 695 O O . GLN A 1 89 ? -5.299 -4.862 0.422 1.00 92.56 89 GLN A O 1
ATOM 700 N N . VAL A 1 90 ? -4.455 -3.124 -0.728 1.00 92.62 90 VAL A N 1
ATOM 701 C CA . VAL A 1 90 ? -3.418 -2.783 0.256 1.00 92.62 90 VAL A CA 1
ATOM 702 C C . VAL A 1 90 ? -4.026 -2.338 1.585 1.00 92.62 90 VAL A C 1
ATOM 704 O O . VAL A 1 90 ? -3.643 -2.827 2.648 1.00 92.62 90 VAL A O 1
ATOM 707 N N . VAL A 1 91 ? -4.972 -1.399 1.545 1.00 94.12 91 VAL A N 1
ATOM 708 C CA . VAL A 1 91 ? -5.557 -0.804 2.751 1.00 94.12 91 VAL A CA 1
ATOM 709 C C . VAL A 1 91 ? -6.435 -1.810 3.483 1.00 94.12 91 VAL A C 1
ATOM 711 O O . VAL A 1 91 ? -6.290 -1.960 4.695 1.00 94.12 91 VAL A O 1
ATOM 714 N N . PHE A 1 92 ? -7.321 -2.511 2.773 1.00 95.31 92 PHE A N 1
ATOM 715 C CA . PHE A 1 92 ? -8.206 -3.488 3.403 1.00 95.31 92 PHE A CA 1
ATOM 716 C C . PHE A 1 92 ? -7.428 -4.716 3.867 1.00 95.31 92 PHE A C 1
ATOM 718 O O . PHE A 1 92 ? -7.588 -5.121 5.008 1.00 95.31 92 PHE A O 1
ATOM 725 N N . GLY A 1 93 ? -6.468 -5.219 3.084 1.00 95.31 93 GLY A N 1
ATOM 726 C CA . GLY A 1 93 ? -5.630 -6.337 3.522 1.00 95.31 93 GLY A CA 1
ATOM 727 C C . GLY A 1 93 ? -4.836 -6.038 4.803 1.00 95.31 93 GLY A C 1
ATOM 728 O O . GLY A 1 93 ? -4.707 -6.902 5.676 1.00 95.31 93 GLY A O 1
ATOM 729 N N . ALA A 1 94 ? -4.331 -4.808 4.956 1.00 96.25 94 ALA A N 1
ATOM 730 C CA . ALA A 1 94 ? -3.656 -4.385 6.182 1.00 96.25 94 ALA A CA 1
ATOM 731 C C . ALA A 1 94 ? -4.630 -4.257 7.367 1.00 96.25 94 ALA A C 1
ATOM 733 O O . ALA A 1 94 ? -4.322 -4.724 8.465 1.00 96.25 94 ALA A O 1
ATOM 734 N N . LEU A 1 95 ? -5.802 -3.652 7.157 1.00 95.69 95 LEU A N 1
ATOM 735 C CA . LEU A 1 95 ? -6.810 -3.470 8.205 1.00 95.69 95 LEU A CA 1
ATOM 736 C C . LEU A 1 95 ? -7.443 -4.793 8.648 1.00 95.69 95 LEU A C 1
ATOM 738 O O . LEU A 1 95 ? -7.588 -5.010 9.847 1.00 95.69 95 LEU A O 1
ATOM 742 N N . ASP A 1 96 ? -7.734 -5.705 7.723 1.00 95.19 96 ASP A N 1
ATOM 743 C CA . ASP A 1 96 ? -8.238 -7.049 8.025 1.00 95.19 96 ASP A CA 1
ATOM 744 C C . ASP A 1 96 ? -7.256 -7.804 8.923 1.00 95.19 96 ASP A C 1
ATOM 746 O O . ASP A 1 96 ? -7.639 -8.371 9.946 1.00 95.19 96 ASP A O 1
ATOM 750 N N . SER A 1 97 ? -5.964 -7.740 8.589 1.00 95.75 97 SER A N 1
ATOM 751 C CA . SER A 1 97 ? -4.897 -8.340 9.396 1.00 95.75 97 SER A CA 1
ATOM 752 C C . SER A 1 97 ? -4.798 -7.704 10.788 1.00 95.75 97 SER A C 1
ATOM 754 O O . SER A 1 97 ? -4.576 -8.406 11.777 1.00 95.75 97 SER A O 1
ATOM 756 N N . LEU A 1 98 ? -4.976 -6.382 10.883 1.00 95.81 98 LEU A N 1
ATOM 757 C CA . LEU A 1 98 ? -4.951 -5.645 12.147 1.00 95.81 98 LEU A CA 1
ATOM 758 C C . LEU A 1 98 ? -6.138 -6.020 13.044 1.00 95.81 98 LEU A C 1
ATOM 760 O O . LEU A 1 98 ? -5.946 -6.333 14.220 1.00 95.81 98 LEU A O 1
ATOM 764 N N . PHE A 1 99 ? -7.358 -6.021 12.504 1.00 94.69 99 PHE A N 1
ATOM 765 C CA . PHE A 1 99 ? -8.562 -6.382 13.255 1.00 94.69 99 PHE A CA 1
ATOM 766 C C . PHE A 1 99 ? -8.545 -7.855 13.669 1.00 94.69 99 PHE A C 1
ATOM 768 O O . PHE A 1 99 ? -8.875 -8.169 14.811 1.00 94.69 99 PHE A O 1
ATOM 775 N N . ALA A 1 100 ? -8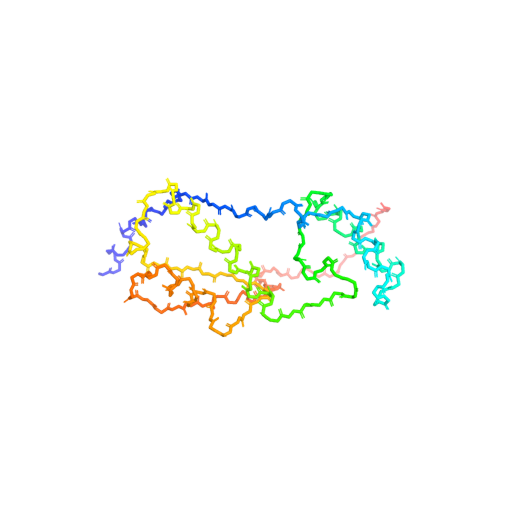.062 -8.752 12.803 1.00 94.00 100 ALA A N 1
ATOM 776 C CA . ALA A 1 100 ? -7.914 -10.166 13.135 1.00 94.00 100 ALA A CA 1
ATOM 777 C C . ALA A 1 100 ? -6.932 -10.405 14.296 1.00 94.00 100 ALA A C 1
ATOM 779 O O . ALA A 1 100 ? -7.201 -11.228 15.168 1.00 94.00 100 ALA A O 1
ATOM 780 N N . ARG A 1 101 ? -5.805 -9.681 14.336 1.00 95.12 101 ARG A N 1
ATOM 781 C CA . ARG A 1 101 ? -4.795 -9.819 15.402 1.00 95.12 101 ARG A CA 1
ATOM 782 C C . ARG A 1 101 ? -5.216 -9.201 16.728 1.00 95.12 101 ARG A C 1
ATOM 784 O O . ARG A 1 101 ? -4.892 -9.737 17.783 1.00 95.12 101 ARG A O 1
ATOM 791 N N . THR A 1 102 ? -5.897 -8.063 16.669 1.00 93.69 102 THR A N 1
ATOM 792 C CA . THR A 1 102 ? -6.282 -7.298 17.862 1.00 93.69 102 THR A CA 1
ATOM 793 C C . THR A 1 102 ? -7.621 -7.733 18.449 1.00 93.69 102 THR A C 1
ATOM 795 O O . THR A 1 102 ? -7.902 -7.400 19.598 1.00 93.69 102 THR A O 1
ATOM 798 N N . ALA A 1 103 ? -8.437 -8.464 17.679 1.00 92.25 103 ALA A N 1
ATOM 799 C CA . ALA A 1 103 ? -9.819 -8.811 18.010 1.00 92.25 103 ALA A CA 1
ATOM 800 C C . ALA A 1 103 ? -10.695 -7.588 18.360 1.00 92.25 103 ALA A C 1
ATOM 802 O O . ALA A 1 103 ? -11.675 -7.712 19.096 1.00 92.25 103 ALA A O 1
ATOM 803 N N . LEU A 1 104 ? -10.335 -6.406 17.845 1.00 90.62 104 LEU A N 1
ATOM 804 C CA . LEU A 1 104 ? -11.110 -5.179 18.008 1.00 90.62 104 LEU A CA 1
ATOM 805 C C . LEU A 1 104 ? -12.311 -5.182 17.065 1.00 90.62 104 LEU A C 1
ATOM 807 O O . LEU A 1 104 ? -12.177 -5.511 15.885 1.00 90.62 104 LEU A O 1
ATOM 811 N N . ASP A 1 105 ? -13.465 -4.745 17.568 1.00 90.75 105 ASP A N 1
ATOM 812 C CA . ASP A 1 105 ? -14.594 -4.404 16.709 1.00 90.75 105 ASP A CA 1
ATOM 813 C C . ASP A 1 105 ? -14.248 -3.102 15.966 1.00 90.75 105 ASP A C 1
ATOM 815 O O . ASP A 1 105 ? -13.901 -2.103 16.607 1.00 90.75 105 ASP A O 1
ATOM 819 N N . PRO A 1 106 ? -14.342 -3.051 14.625 1.00 90.81 106 PRO A N 1
ATOM 820 C CA . PRO A 1 106 ? -14.177 -1.802 13.891 1.00 90.81 106 PRO A CA 1
ATOM 821 C C . PRO A 1 106 ? -15.072 -0.656 14.410 1.00 90.81 106 PRO A C 1
ATOM 823 O O . PRO A 1 106 ? -14.706 0.516 14.297 1.00 90.81 106 PRO A O 1
ATOM 826 N N . CYS A 1 107 ? -16.215 -0.955 15.038 1.00 89.88 107 CYS A N 1
ATOM 827 C CA . CYS A 1 107 ? -17.089 0.034 15.676 1.00 89.88 107 CYS A CA 1
ATOM 828 C C . CYS A 1 107 ? -16.455 0.742 16.891 1.00 89.88 107 CYS A C 1
ATOM 830 O O . CYS A 1 107 ? -16.907 1.832 17.259 1.00 89.88 107 CYS A O 1
ATOM 832 N N . ASP A 1 108 ? -15.411 0.174 17.497 1.00 90.38 108 ASP A N 1
ATOM 833 C CA . ASP A 1 108 ? -14.688 0.778 18.623 1.00 90.38 108 ASP A CA 1
ATOM 834 C C . ASP A 1 108 ? -13.675 1.845 18.174 1.00 90.38 108 ASP A C 1
ATOM 836 O O . ASP A 1 108 ? -13.189 2.638 18.984 1.00 90.38 108 ASP A O 1
ATOM 840 N N . VAL A 1 109 ? -13.376 1.932 16.873 1.00 91.62 109 VAL A N 1
ATOM 841 C CA . VAL A 1 109 ? -12.458 2.938 16.327 1.00 91.62 109 VAL A CA 1
ATOM 842 C C . VAL A 1 109 ? -13.146 4.305 16.261 1.00 91.62 109 VAL A C 1
ATOM 844 O O . VAL A 1 109 ? -14.056 4.530 15.464 1.00 91.62 109 VAL A O 1
ATOM 847 N N . ASN A 1 110 ? -12.681 5.258 17.076 1.00 89.25 110 ASN A N 1
ATOM 848 C CA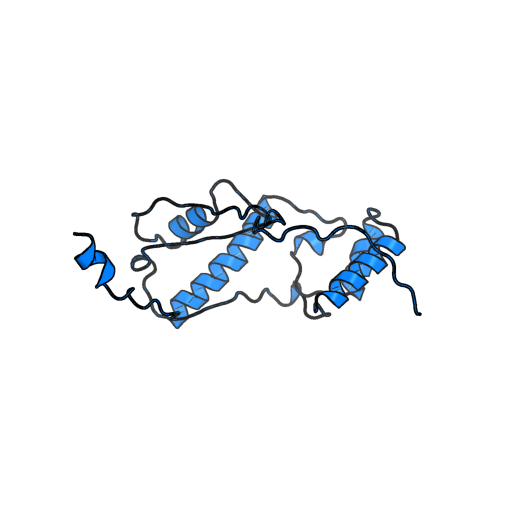 . ASN A 1 110 ? -13.240 6.618 17.107 1.00 89.25 110 ASN A CA 1
ATOM 849 C C . ASN A 1 110 ? -12.577 7.598 16.133 1.00 89.25 110 ASN A C 1
ATOM 851 O O . ASN A 1 110 ? -13.206 8.567 15.715 1.00 89.25 110 ASN A O 1
ATOM 855 N N . VAL A 1 111 ? -11.298 7.396 15.814 1.00 90.75 111 VAL A N 1
ATOM 856 C CA . VAL A 1 111 ? -10.518 8.313 14.976 1.00 90.75 111 VAL A CA 1
ATOM 857 C C . VAL A 1 111 ? -9.775 7.506 13.927 1.00 90.75 111 VAL A C 1
ATOM 859 O O . VAL A 1 111 ? -9.001 6.613 14.259 1.00 90.75 111 VAL A O 1
ATOM 862 N N . LEU A 1 112 ? -9.988 7.862 12.662 1.00 92.25 112 LEU A N 1
ATOM 863 C CA . LEU A 1 112 ? -9.256 7.323 11.525 1.00 92.25 112 LEU A CA 1
ATOM 864 C C . LEU A 1 112 ? -8.420 8.435 10.894 1.00 92.25 112 LEU A C 1
ATOM 866 O O . LEU A 1 112 ? -8.958 9.451 10.455 1.00 92.25 112 LEU A O 1
ATOM 870 N N . VAL A 1 113 ? -7.113 8.209 10.793 1.00 91.75 113 VAL A N 1
ATOM 871 C CA . VAL A 1 113 ? -6.197 9.068 10.039 1.00 91.75 113 VAL A CA 1
ATOM 872 C C . VAL A 1 113 ? -5.702 8.276 8.836 1.00 91.75 113 VAL A C 1
ATOM 874 O O . VAL A 1 113 ? -5.033 7.261 8.998 1.00 91.75 113 VAL A O 1
ATOM 877 N N . ALA A 1 114 ? -6.036 8.736 7.631 1.00 90.38 114 ALA A N 1
ATOM 878 C CA . ALA A 1 114 ? -5.578 8.136 6.382 1.00 90.38 114 ALA A CA 1
ATOM 879 C C . ALA A 1 114 ? -4.673 9.124 5.638 1.00 90.38 114 ALA A C 1
ATOM 881 O O . ALA A 1 114 ? -5.025 10.295 5.486 1.00 90.38 114 ALA A O 1
ATOM 882 N N . ASN A 1 115 ? -3.522 8.646 5.168 1.00 89.00 115 ASN A N 1
ATOM 883 C CA . ASN A 1 115 ? -2.571 9.424 4.379 1.00 89.00 115 ASN A CA 1
ATOM 884 C C . ASN A 1 115 ? -2.258 8.691 3.072 1.00 89.00 115 ASN A C 1
ATOM 886 O O . ASN A 1 115 ? -2.039 7.482 3.066 1.00 89.00 115 ASN A O 1
ATOM 890 N N . CYS A 1 116 ? -2.200 9.441 1.978 1.00 83.56 116 CYS A N 1
ATOM 891 C CA . CYS A 1 116 ? -1.755 8.981 0.674 1.00 83.56 116 CYS A CA 1
ATOM 892 C C . CYS A 1 116 ? -1.142 10.152 -0.103 1.00 83.56 116 CYS A C 1
ATOM 894 O O . CYS A 1 116 ? -1.749 11.213 -0.238 1.00 83.56 116 CYS A O 1
ATOM 896 N N . SER A 1 117 ? 0.059 9.970 -0.653 1.00 76.19 117 SER A N 1
ATOM 897 C CA . SER A 1 117 ? 0.746 11.013 -1.430 1.00 76.19 117 SER A CA 1
ATOM 898 C C . SER A 1 117 ? 0.483 10.933 -2.934 1.00 76.19 117 SER A C 1
ATOM 900 O O . SER A 1 117 ? 0.640 11.930 -3.631 1.00 76.19 117 SER A O 1
ATOM 902 N N . ARG A 1 118 ? 0.086 9.762 -3.449 1.00 66.56 118 ARG A N 1
ATOM 903 C CA . ARG A 1 118 ? -0.033 9.515 -4.897 1.00 66.56 118 ARG A CA 1
ATOM 904 C C . ARG A 1 118 ? -1.463 9.430 -5.424 1.00 66.56 118 ARG A C 1
ATOM 906 O O . ARG A 1 118 ? -1.653 9.428 -6.634 1.00 66.56 118 ARG A O 1
ATOM 913 N N . PHE A 1 119 ? -2.462 9.335 -4.550 1.00 71.31 119 PHE A N 1
ATOM 914 C CA . PHE A 1 119 ? -3.809 8.953 -4.965 1.00 71.31 119 PHE A CA 1
ATOM 915 C C . PHE A 1 119 ? -4.880 9.609 -4.092 1.00 71.31 119 PHE A C 1
ATOM 917 O O . PHE A 1 119 ? -5.126 9.154 -2.986 1.00 71.31 119 PHE A O 1
ATOM 924 N N . ASN A 1 120 ? -5.539 10.657 -4.600 1.00 75.50 120 ASN A N 1
ATOM 925 C CA . ASN A 1 120 ? -6.627 11.364 -3.909 1.00 75.50 120 ASN A CA 1
ATOM 926 C C . ASN A 1 120 ? -7.959 11.180 -4.661 1.00 75.50 120 ASN A C 1
ATOM 928 O O . ASN A 1 120 ? -8.393 12.083 -5.380 1.00 75.50 120 ASN A O 1
ATOM 932 N N . PRO A 1 121 ? -8.592 9.998 -4.566 1.00 80.00 121 PRO A N 1
ATOM 933 C CA . PRO A 1 121 ? -9.841 9.716 -5.261 1.00 80.00 121 PRO A CA 1
ATOM 934 C C . PRO A 1 121 ? -11.032 10.434 -4.616 1.00 80.00 121 PRO A C 1
ATOM 936 O O . PRO A 1 121 ? -11.011 10.799 -3.442 1.00 80.00 121 PRO A O 1
ATOM 939 N N . THR A 1 122 ? -12.114 10.564 -5.386 1.00 77.56 122 THR A N 1
ATOM 940 C CA . THR A 1 122 ? -13.465 10.779 -4.849 1.00 77.56 122 THR A CA 1
ATOM 941 C C . THR A 1 122 ? -14.269 9.487 -5.040 1.00 77.56 122 THR A C 1
ATOM 943 O O . THR A 1 122 ? -14.375 9.019 -6.182 1.00 77.56 122 THR A O 1
ATOM 946 N N . PRO A 1 123 ? -14.814 8.868 -3.975 1.00 82.25 123 PRO A N 1
ATOM 947 C CA . PRO A 1 123 ? -14.689 9.231 -2.553 1.00 82.25 123 PRO A CA 1
ATOM 948 C C . PRO A 1 123 ? -13.252 9.088 -2.017 1.00 82.25 123 PRO A C 1
ATOM 950 O O . PRO A 1 123 ? -12.453 8.361 -2.603 1.00 82.25 123 PRO A O 1
ATOM 953 N N . SER A 1 124 ? -12.937 9.779 -0.914 1.00 88.44 124 SER A N 1
ATOM 954 C CA . SER A 1 124 ? -11.610 9.750 -0.278 1.00 88.44 124 SER A CA 1
ATOM 955 C C . SER A 1 124 ? -11.286 8.378 0.325 1.00 88.44 124 SER A C 1
ATOM 957 O O . SER A 1 124 ? -12.184 7.591 0.627 1.00 88.44 124 SER A O 1
ATOM 959 N N . ILE A 1 125 ? -9.998 8.100 0.566 1.00 88.69 125 ILE A N 1
ATOM 960 C CA . ILE A 1 125 ? -9.555 6.849 1.212 1.00 88.69 125 ILE A CA 1
ATOM 961 C C . ILE A 1 125 ? -10.226 6.646 2.571 1.00 88.69 125 ILE A C 1
ATOM 963 O O . ILE A 1 125 ? -10.762 5.575 2.839 1.00 88.69 125 ILE A O 1
ATOM 967 N N . SER A 1 126 ? -10.275 7.689 3.400 1.00 90.44 126 SER A N 1
ATOM 968 C CA . SER A 1 126 ? -10.959 7.636 4.694 1.00 90.44 126 SER A CA 1
ATOM 969 C C . SER A 1 126 ? -12.443 7.296 4.555 1.00 90.44 126 SER A C 1
ATOM 971 O O . SER A 1 126 ? -12.947 6.465 5.303 1.00 90.44 126 SER A O 1
ATOM 973 N N . SER A 1 127 ? -13.136 7.873 3.569 1.00 90.50 127 SER A N 1
ATOM 974 C CA . SER A 1 127 ? -14.546 7.574 3.309 1.00 90.50 127 SER A CA 1
ATOM 975 C C . SER A 1 127 ? -14.752 6.127 2.849 1.00 90.50 127 SER A C 1
ATOM 977 O O . SER A 1 127 ? -15.690 5.472 3.304 1.00 90.50 127 SER A O 1
ATOM 979 N N . MET A 1 128 ? -13.849 5.596 2.019 1.00 91.88 128 MET A N 1
ATOM 980 C CA . MET A 1 128 ? -13.886 4.190 1.606 1.00 91.88 128 MET A CA 1
ATOM 981 C C . MET A 1 128 ? -13.693 3.237 2.790 1.00 91.88 128 MET A C 1
ATOM 983 O O . MET A 1 128 ? -14.458 2.285 2.913 1.00 91.88 128 MET A O 1
ATOM 987 N N . ILE A 1 129 ? -12.741 3.518 3.685 1.00 93.19 129 ILE A N 1
ATOM 988 C CA . ILE A 1 129 ? -12.498 2.711 4.893 1.00 93.19 129 ILE A CA 1
ATOM 989 C C . ILE A 1 129 ? -13.715 2.741 5.825 1.00 93.19 129 ILE A C 1
ATOM 991 O O . ILE A 1 129 ? -14.205 1.687 6.225 1.00 93.19 129 ILE A O 1
ATOM 995 N N . VAL A 1 130 ? -14.229 3.936 6.145 1.00 92.38 130 VAL A N 1
ATOM 996 C CA . VAL A 1 130 ? -15.389 4.102 7.041 1.00 92.38 130 VAL A CA 1
ATOM 997 C C . VAL A 1 130 ? -16.595 3.329 6.516 1.00 92.38 130 VAL A C 1
ATOM 999 O O . VAL A 1 130 ? -17.251 2.627 7.282 1.00 92.38 130 VAL A O 1
ATOM 1002 N N . ASN A 1 131 ? -16.867 3.421 5.213 1.00 91.88 131 ASN A N 1
ATOM 1003 C CA . ASN A 1 131 ? -17.999 2.735 4.601 1.00 91.88 131 ASN A CA 1
ATOM 1004 C C . ASN A 1 131 ? -17.810 1.210 4.543 1.00 91.88 131 ASN A C 1
ATOM 1006 O O . ASN A 1 131 ? -18.773 0.472 4.734 1.00 91.88 131 ASN A O 1
ATOM 1010 N N . HIS A 1 132 ? -16.585 0.735 4.293 1.00 92.69 132 HIS A N 1
ATOM 1011 C CA . HIS A 1 132 ? -16.288 -0.694 4.193 1.00 92.69 132 HIS A CA 1
ATOM 1012 C C . HIS A 1 132 ? -16.418 -1.406 5.547 1.00 92.69 132 HIS A C 1
ATOM 1014 O O . HIS A 1 132 ? -17.152 -2.384 5.657 1.00 92.69 132 HIS A O 1
ATOM 1020 N N . TYR A 1 133 ? -15.780 -0.868 6.591 1.00 92.50 133 TYR A N 1
ATOM 1021 C CA . TYR A 1 133 ? -15.779 -1.467 7.933 1.00 92.50 133 TYR A CA 1
ATOM 1022 C C . TYR A 1 133 ? -16.942 -1.019 8.816 1.00 92.50 133 TYR A C 1
ATOM 1024 O O . TYR A 1 133 ? -17.049 -1.461 9.956 1.00 92.50 133 TYR A O 1
ATOM 1032 N N . ARG A 1 134 ? -17.809 -0.134 8.305 1.00 89.69 134 ARG A N 1
ATOM 1033 C CA . ARG A 1 134 ? -18.922 0.464 9.057 1.00 89.69 134 ARG A CA 1
ATOM 1034 C C . ARG A 1 134 ? -18.451 1.066 10.384 1.00 89.69 134 ARG A C 1
ATOM 1036 O O . ARG A 1 134 ? -19.105 0.901 11.412 1.00 89.69 134 ARG A O 1
ATOM 1043 N N . LEU A 1 135 ? -17.310 1.762 10.343 1.00 88.94 135 LEU A N 1
ATOM 1044 C CA . LEU A 1 135 ? -16.753 2.435 11.517 1.00 88.94 135 LEU A CA 1
ATOM 1045 C C . LEU A 1 135 ? -17.805 3.370 12.119 1.00 88.94 135 LEU A C 1
ATOM 1047 O O . LEU A 1 135 ? -18.618 3.958 11.397 1.00 88.94 135 LEU A O 1
ATOM 1051 N N . ARG A 1 136 ? -17.783 3.524 13.445 1.00 79.31 136 ARG A N 1
ATOM 1052 C CA . ARG A 1 136 ? -18.789 4.305 14.165 1.00 79.31 136 ARG A CA 1
ATOM 1053 C C . ARG A 1 136 ? -18.887 5.723 13.604 1.00 79.31 136 ARG A C 1
ATOM 1055 O O . ARG A 1 136 ? -17.918 6.480 13.586 1.00 79.31 136 ARG A O 1
ATOM 1062 N N . SER A 1 137 ? -20.094 6.090 13.186 1.00 58.19 137 SER A N 1
ATOM 1063 C CA . SER A 1 137 ? -20.414 7.362 12.537 1.00 58.19 137 SER A CA 1
ATOM 1064 C C . SER A 1 137 ? -20.353 8.546 13.512 1.00 58.19 137 SER A C 1
ATOM 1066 O O . SER A 1 137 ? -21.386 9.083 13.904 1.00 58.19 137 SER A O 1
ATOM 1068 N N . TYR A 1 138 ? -19.158 8.966 13.932 1.00 45.97 138 TYR A N 1
ATOM 1069 C CA . TYR A 1 138 ? -18.961 10.286 14.537 1.00 45.97 138 TYR A CA 1
ATOM 1070 C C . TYR A 1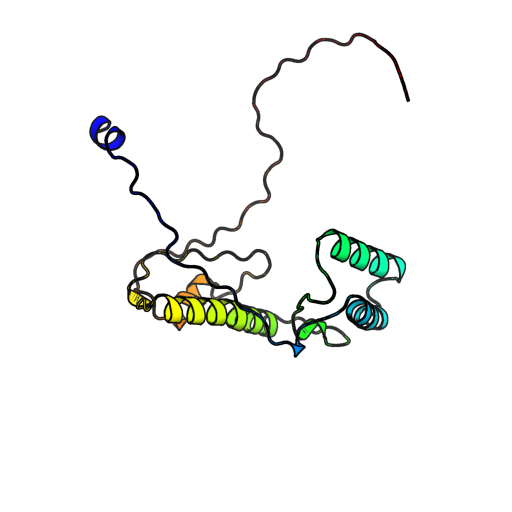 138 ? -17.514 10.789 14.399 1.00 45.97 138 TYR A C 1
ATOM 1072 O O . TYR A 1 138 ? -16.750 10.672 15.349 1.00 45.97 138 TYR A O 1
ATOM 1080 N N . ALA A 1 139 ? -17.132 11.369 13.248 1.00 44.28 139 ALA A N 1
ATOM 1081 C CA . ALA A 1 139 ? -16.042 12.361 13.164 1.00 44.28 139 ALA A CA 1
ATOM 1082 C C . ALA A 1 139 ? -15.857 12.960 11.747 1.00 44.28 139 ALA A C 1
ATOM 1084 O O . ALA A 1 139 ? -16.044 12.257 10.752 1.00 44.28 139 ALA A O 1
ATOM 1085 N N . PRO A 1 140 ? -15.433 14.237 11.639 1.00 42.25 140 PRO A N 1
ATOM 1086 C CA . PRO A 1 140 ? -15.022 14.862 10.383 1.00 42.25 140 PRO A CA 1
ATOM 1087 C C . PRO A 1 140 ? -13.737 14.207 9.853 1.00 42.25 140 PRO A C 1
ATOM 1089 O O . PRO A 1 140 ? -12.708 14.196 10.526 1.00 42.25 140 PRO A O 1
ATOM 1092 N N . SER A 1 141 ? -13.778 13.673 8.632 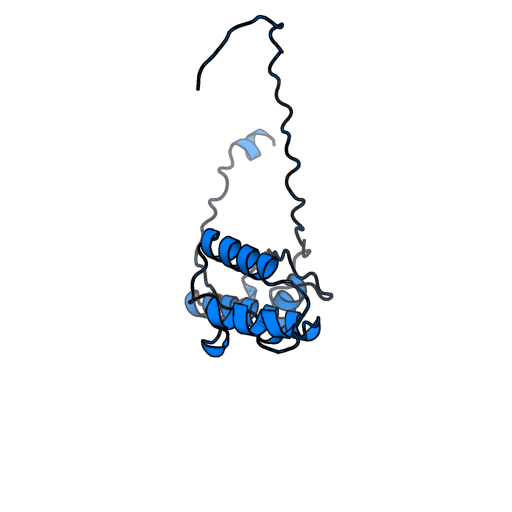1.00 44.50 141 SER A N 1
ATOM 1093 C CA . SER A 1 141 ? -12.601 13.129 7.954 1.00 44.50 141 SER A CA 1
ATOM 1094 C C . SER A 1 141 ? -11.681 14.264 7.494 1.00 44.50 141 SER A C 1
ATOM 1096 O O . SER A 1 141 ? -12.003 14.965 6.535 1.00 44.50 141 SER A O 1
ATOM 1098 N N . THR A 1 142 ? -10.531 14.453 8.136 1.00 47.34 142 THR A N 1
ATOM 1099 C CA . THR A 1 142 ? -9.489 15.363 7.642 1.00 47.34 142 THR A CA 1
ATOM 1100 C C . THR A 1 142 ? -8.448 14.566 6.857 1.00 47.34 142 THR A C 1
ATOM 1102 O O . THR A 1 142 ? -7.713 13.749 7.403 1.00 47.34 142 THR A O 1
ATOM 1105 N N . SER A 1 143 ? -8.385 14.775 5.541 1.00 41.66 143 SER A N 1
ATOM 1106 C CA . SER A 1 143 ? -7.256 14.323 4.724 1.00 41.66 143 SER A CA 1
ATOM 1107 C C . SER A 1 143 ? -6.111 15.320 4.896 1.00 41.66 143 SER A C 1
ATOM 1109 O O . SER A 1 143 ? -6.200 16.451 4.414 1.00 41.66 143 SER A O 1
ATOM 1111 N N . ALA A 1 144 ? -5.046 14.937 5.597 1.00 44.50 144 ALA A N 1
ATOM 1112 C CA . ALA A 1 144 ? -3.842 15.755 5.680 1.00 44.50 144 ALA A CA 1
ATOM 1113 C C . ALA A 1 144 ? -2.992 15.537 4.417 1.00 44.50 144 ALA A C 1
ATOM 1115 O O . ALA A 1 144 ? -2.251 14.563 4.318 1.00 44.50 144 ALA A O 1
ATOM 1116 N N . ALA A 1 145 ? -3.100 16.446 3.446 1.00 38.62 145 ALA A N 1
ATOM 1117 C CA . ALA A 1 145 ? -2.092 16.585 2.402 1.00 38.62 145 ALA A CA 1
ATOM 1118 C C . ALA A 1 145 ? -0.872 17.265 3.037 1.00 38.62 145 ALA A C 1
ATOM 1120 O O . ALA A 1 145 ? -0.941 18.429 3.433 1.00 38.62 145 ALA A O 1
ATOM 1121 N N . TRP A 1 146 ? 0.228 16.537 3.207 1.00 36.09 146 TRP A N 1
ATOM 1122 C CA . TRP A 1 146 ? 1.472 17.143 3.665 1.00 36.09 146 TRP A CA 1
ATOM 1123 C C . TRP A 1 146 ? 1.954 18.117 2.582 1.00 36.09 146 TRP A C 1
ATOM 1125 O O . TRP A 1 146 ? 2.231 17.733 1.448 1.00 36.09 146 TRP A O 1
ATOM 1135 N N . ALA A 1 147 ? 2.017 19.404 2.918 1.00 40.56 147 ALA A N 1
ATOM 1136 C CA . ALA A 1 147 ? 2.807 20.345 2.145 1.00 40.56 147 ALA A CA 1
ATOM 1137 C C . ALA A 1 147 ? 4.275 19.930 2.301 1.00 40.56 147 ALA A C 1
ATOM 1139 O O . ALA A 1 147 ? 4.736 19.692 3.421 1.00 40.56 147 ALA A O 1
ATOM 1140 N N . ALA A 1 148 ? 5.000 19.823 1.187 1.00 38.50 148 ALA A N 1
ATOM 1141 C CA . ALA A 1 148 ? 6.450 19.720 1.211 1.00 38.50 148 ALA A CA 1
ATOM 1142 C C . ALA A 1 148 ? 7.007 20.795 2.155 1.00 38.50 148 ALA A C 1
ATOM 1144 O O . ALA A 1 148 ? 6.587 21.952 2.096 1.00 38.50 148 ALA A O 1
ATOM 1145 N N . ALA A 1 149 ? 7.896 20.392 3.063 1.00 39.25 149 ALA A N 1
ATOM 1146 C CA . ALA A 1 149 ? 8.493 21.293 4.035 1.00 39.25 149 ALA A CA 1
ATOM 1147 C C . ALA A 1 149 ? 9.055 22.537 3.318 1.00 39.25 149 ALA A C 1
ATOM 1149 O O . ALA A 1 149 ? 9.900 22.378 2.432 1.00 39.25 149 ALA A O 1
ATOM 1150 N N . PRO A 1 150 ? 8.648 23.771 3.672 1.00 35.88 150 PRO A N 1
ATOM 1151 C CA . PRO A 1 150 ? 9.426 24.928 3.283 1.00 35.88 150 PRO A CA 1
ATOM 1152 C C . PRO A 1 150 ? 10.760 24.830 4.024 1.00 35.88 150 PRO A C 1
ATOM 1154 O O . PRO A 1 150 ? 10.828 24.926 5.252 1.00 35.88 150 PRO A O 1
ATOM 1157 N N . ALA A 1 151 ? 11.827 24.587 3.270 1.00 42.91 151 ALA A N 1
ATOM 1158 C CA . ALA A 1 151 ? 13.189 24.708 3.752 1.00 42.91 151 ALA A CA 1
ATOM 1159 C C . ALA A 1 151 ? 13.465 26.177 4.105 1.00 42.91 151 ALA A C 1
ATOM 1161 O O . ALA A 1 151 ? 13.942 26.927 3.266 1.00 42.91 151 ALA A O 1
ATOM 1162 N N . SER A 1 152 ? 13.129 26.587 5.329 1.00 34.16 152 SER A N 1
ATOM 1163 C CA . SER A 1 152 ? 13.810 27.649 6.082 1.00 34.16 152 SER A CA 1
ATOM 1164 C C . SER A 1 152 ? 13.058 27.931 7.382 1.00 34.16 152 SER A C 1
ATOM 1166 O O . SER A 1 152 ? 12.027 28.604 7.391 1.00 34.16 152 SER A O 1
ATOM 1168 N N . SER A 1 153 ? 13.596 27.469 8.503 1.00 31.69 153 SER A N 1
ATOM 1169 C CA . SER A 1 153 ? 13.326 28.067 9.808 1.00 31.69 153 SER A CA 1
ATOM 1170 C C . SER A 1 153 ? 14.040 29.429 9.886 1.00 31.69 153 SER A C 1
ATOM 1172 O O . SER A 1 153 ? 15.248 29.488 9.653 1.00 31.69 153 SER A O 1
ATOM 1174 N N . PRO A 1 154 ? 13.358 30.540 10.226 1.00 35.34 154 PRO A N 1
ATOM 1175 C CA . PRO A 1 154 ? 14.029 31.786 10.550 1.00 35.34 154 PRO A CA 1
ATOM 1176 C C . PRO A 1 154 ? 14.367 31.768 12.043 1.00 35.34 154 PRO A C 1
ATOM 1178 O O . PRO A 1 154 ? 13.522 32.021 12.896 1.00 35.34 154 PRO A O 1
ATOM 1181 N N . SER A 1 155 ? 15.616 31.448 12.371 1.00 33.75 155 SER A N 1
ATOM 1182 C CA . SER A 1 155 ? 16.178 31.745 13.687 1.00 33.75 155 SER A CA 1
ATOM 1183 C C . SER A 1 155 ? 17.558 32.358 13.513 1.00 33.75 155 SER A C 1
ATOM 1185 O O . SER A 1 155 ? 18.444 31.803 12.865 1.00 33.75 155 SER A O 1
ATOM 1187 N N . ALA A 1 156 ? 17.664 33.565 14.050 1.00 36.94 156 ALA A N 1
ATOM 1188 C CA . ALA A 1 156 ? 18.761 34.502 13.966 1.00 36.94 156 ALA A CA 1
ATOM 1189 C C . ALA A 1 156 ? 20.157 33.879 14.130 1.00 36.94 156 ALA A C 1
ATOM 1191 O O . ALA A 1 156 ? 20.476 33.247 15.138 1.00 36.94 156 ALA A O 1
ATOM 1192 N N . ARG A 1 157 ? 21.050 34.211 13.195 1.00 34.91 157 ARG A N 1
ATOM 1193 C CA . ARG A 1 157 ? 22.468 34.375 13.510 1.00 34.91 157 ARG A CA 1
ATOM 1194 C C . ARG A 1 157 ? 23.040 35.498 12.647 1.00 34.91 157 ARG A C 1
ATOM 1196 O O . ARG A 1 157 ? 22.982 35.453 11.422 1.00 34.91 157 ARG A O 1
ATOM 1203 N N . ALA A 1 158 ? 23.489 36.551 13.323 1.00 36.25 158 ALA A N 1
ATOM 1204 C CA . ALA A 1 158 ? 24.092 37.738 12.737 1.00 36.25 158 ALA A CA 1
ATOM 1205 C C . ALA A 1 158 ? 25.275 37.370 11.823 1.00 36.25 158 ALA A C 1
ATOM 1207 O O . ALA A 1 158 ? 26.068 36.491 12.160 1.00 36.25 158 ALA A O 1
ATOM 1208 N N . ARG A 1 159 ? 25.396 38.052 10.675 1.00 34.91 159 ARG A N 1
ATOM 1209 C CA . ARG A 1 159 ? 26.577 37.962 9.800 1.00 34.91 159 ARG A CA 1
ATOM 1210 C C . ARG A 1 159 ? 27.798 38.555 10.511 1.00 34.91 159 ARG A C 1
ATOM 1212 O O . ARG A 1 159 ? 27.705 39.704 10.944 1.00 34.91 159 ARG A O 1
ATOM 1219 N N . PRO A 1 160 ? 28.950 37.874 10.542 1.00 41.97 160 PRO A N 1
ATOM 1220 C CA . PRO A 1 160 ? 30.228 38.559 10.666 1.00 41.97 160 PRO A CA 1
ATOM 1221 C C . PRO A 1 160 ? 30.688 39.111 9.291 1.00 41.97 160 PRO A C 1
ATOM 1223 O O . PRO A 1 160 ? 30.292 38.573 8.252 1.00 41.97 160 PRO A O 1
ATOM 1226 N N . PRO A 1 161 ? 31.465 40.213 9.267 1.00 40.16 161 PRO A N 1
ATOM 1227 C CA . PRO A 1 161 ? 31.919 40.893 8.046 1.00 40.16 161 PRO A CA 1
ATOM 1228 C C . PRO A 1 161 ? 33.023 40.120 7.292 1.00 40.16 161 PRO A C 1
ATOM 1230 O O . PRO A 1 161 ? 33.607 39.191 7.852 1.00 40.16 161 PRO A O 1
ATOM 1233 N N . PRO A 1 162 ? 33.308 40.478 6.020 1.00 37.78 162 PRO A N 1
ATOM 1234 C CA . PRO A 1 162 ? 34.160 39.683 5.145 1.00 37.78 162 PRO A CA 1
ATOM 1235 C C . PRO A 1 162 ? 35.642 39.904 5.466 1.00 37.78 162 PRO A C 1
ATOM 1237 O O . PRO A 1 162 ? 36.113 41.038 5.526 1.00 37.78 162 PRO A O 1
ATOM 1240 N N . GLY A 1 163 ? 36.374 38.807 5.638 1.00 35.16 163 GLY A N 1
ATOM 1241 C CA . GLY A 1 163 ? 37.819 38.789 5.831 1.00 35.16 163 GLY A CA 1
ATOM 1242 C C . GLY A 1 163 ? 38.377 37.424 5.443 1.00 35.16 163 GLY A C 1
ATOM 1243 O O . GLY A 1 163 ? 37.807 36.397 5.797 1.00 35.16 163 GLY A O 1
ATOM 1244 N N . GLU A 1 164 ? 39.439 37.460 4.647 1.00 31.48 164 GLU A N 1
ATOM 1245 C CA . GLU A 1 164 ? 40.179 36.356 4.032 1.00 31.48 164 GLU A CA 1
ATOM 1246 C C . GLU A 1 164 ? 40.509 35.195 4.983 1.00 31.48 164 GLU A C 1
ATOM 1248 O O . GLU A 1 164 ? 40.828 35.433 6.143 1.00 31.48 164 GLU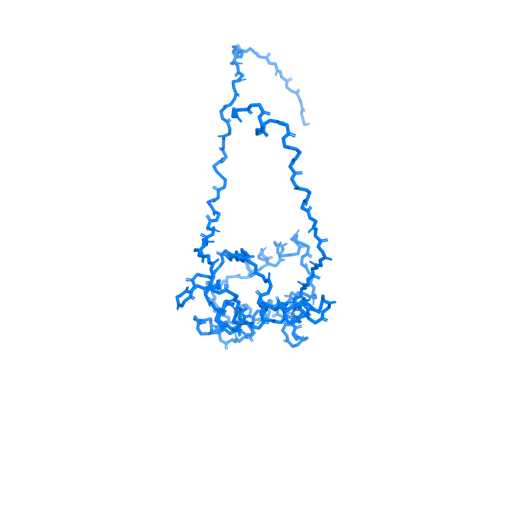 A O 1
ATOM 1253 N N . LEU A 1 165 ? 40.558 33.961 4.456 1.00 33.03 165 LEU A N 1
ATOM 1254 C CA . LEU A 1 165 ? 41.718 33.059 4.585 1.00 33.03 165 LEU A CA 1
ATOM 1255 C C . LEU A 1 165 ? 41.542 31.767 3.758 1.00 33.03 165 LEU A C 1
ATOM 1257 O O . LEU A 1 165 ? 40.441 31.278 3.526 1.00 33.03 165 LEU A O 1
ATOM 1261 N N . LYS A 1 166 ? 42.686 31.302 3.253 1.00 28.19 166 LYS A N 1
ATOM 1262 C CA . LYS A 1 166 ? 42.951 30.364 2.151 1.00 28.19 166 LYS A CA 1
ATOM 1263 C C . LYS A 1 166 ? 42.936 28.871 2.533 1.00 28.19 166 LYS A C 1
ATOM 1265 O O . LYS A 1 166 ? 43.292 28.561 3.661 1.00 28.19 166 LYS A O 1
ATOM 1270 N N . PHE A 1 167 ? 42.748 28.046 1.482 1.00 26.45 167 PHE A N 1
ATOM 1271 C CA . PHE A 1 167 ? 43.363 26.728 1.155 1.00 26.45 167 PHE A CA 1
ATOM 1272 C C . PHE A 1 167 ? 43.110 25.560 2.146 1.00 26.45 167 PHE A C 1
ATOM 1274 O O . PHE A 1 167 ? 43.022 25.765 3.343 1.00 26.45 167 PHE A O 1
ATOM 1281 N N . ASP A 1 168 ? 42.946 24.295 1.746 1.00 32.06 168 ASP A N 1
ATOM 1282 C CA . ASP A 1 168 ? 43.623 23.530 0.692 1.00 32.06 168 ASP A CA 1
ATOM 1283 C C . ASP A 1 168 ? 42.848 22.221 0.376 1.00 32.06 168 ASP A C 1
ATOM 1285 O O . ASP A 1 168 ? 42.163 21.707 1.256 1.00 32.06 168 ASP A O 1
ATOM 1289 N N . ARG A 1 169 ? 43.028 21.734 -0.865 1.00 37.81 169 ARG A N 1
ATOM 1290 C CA . ARG A 1 169 ? 42.747 20.413 -1.499 1.00 37.81 169 ARG A CA 1
ATOM 1291 C C . ARG A 1 169 ? 41.574 19.532 -1.053 1.00 37.81 169 ARG A C 1
ATOM 1293 O O . ARG A 1 169 ? 41.645 18.924 0.034 1.00 37.81 169 ARG A O 1
#

Foldseek 3Di:
DVVVVVPDDPDDDDDPDFFWDDDDPVQQAALVLLLVLPVLLPPDDPVVSVVVSVVCVVVVDGSRDGDQPQSNDVVRDDDLVSVVVVLCNGVVRGVVVVCVVVVDQLQPDPDDADEDAPHQDVVGPVVVVCVVSVHHPDDDHDHDDDDDDDPDDDDDDDDDDDDDDDDDD

Organism: Zingiber officinale (NCBI:txid94328)

Sequence (169 aa):
MLMYLAMRRPLAVYLVDFACHLPPPEFKISFKELEELSIPCGKYDEETIAFQLKVLACCGLGDEAYIPPTLHQVPPCPSMAAAREEMQQVVFGALDSLFARTALDPCDVNVLVANCSRFNPTPSISSMIVNHYRLRSYAPSTSAAWAAAPASSPSARARPPPGELKFDR

pLDDT: mean 78.76, std 21.45, range [26.45, 96.25]

Radius of gyration: 23.99 Å; chains: 1; bounding box: 64×54×62 Å

Secondary structure (DSSP, 8-state):
-HHHHHTSPPPPP-------PPPPGGGEE-HHHHHHHHGGG-SS-HHHHHHHHHHHHHTT--TTEE--TTTSSSS----HHHHHHHHHHHHHHHHHHHHHHH---GGG--------SS---SS-HHHHHHHHHT--S--------PPPP-S------PPPPP-------